Protein AF-A0A653G400-F1 (afdb_monomer)

Solvent-accessible surface area (backbone atoms only — not comparable to full-atom values): 5910 Å² total; per-residue (Å²): 133,88,71,54,71,67,55,58,49,41,72,73,42,45,26,56,53,47,39,48,52,55,50,51,52,48,54,50,51,33,50,53,51,50,50,53,45,32,72,75,70,69,50,89,53,69,65,54,42,41,50,50,44,52,52,50,50,53,49,51,46,50,50,35,58,74,69,66,45,55,90,53,30,45,51,69,64,74,46,48,74,56,51,58,48,56,47,35,48,51,52,44,49,53,49,54,50,62,68,67,49,70,78,79,125

Secondary structure (DSSP, 8-state):
----HHHHHHHHHHHHHHHHHHHHHHHHHHHHHHHHHHHHH----HHHHHHHHHHHHHHHHHHHHHTTGGGG-SHHHHSTTHHHHHHHHHHHHHHHHHHHS----

Structure (mmCIF, N/CA/C/O backbone):
data_AF-A0A653G400-F1
#
_entry.id   AF-A0A653G400-F1
#
loop_
_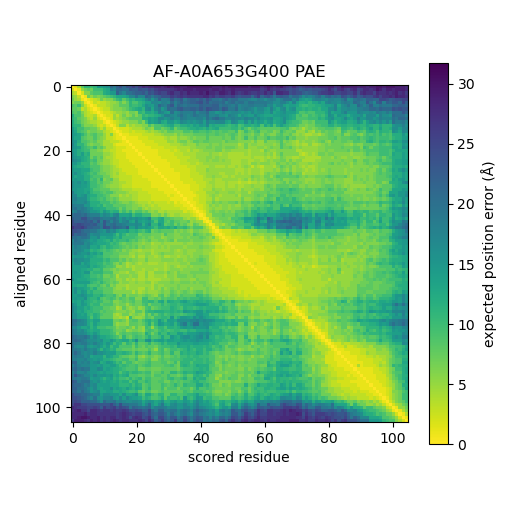atom_site.group_PDB
_atom_site.id
_atom_site.type_symbol
_atom_site.label_atom_id
_atom_site.label_alt_id
_atom_site.label_comp_id
_atom_site.label_asym_id
_atom_site.label_entity_id
_atom_site.label_seq_id
_atom_site.pdbx_PDB_ins_code
_atom_site.Cartn_x
_atom_site.Cartn_y
_atom_site.Cartn_z
_atom_site.occupancy
_atom_site.B_iso_or_equiv
_atom_site.auth_seq_id
_atom_site.auth_comp_id
_atom_site.auth_asym_id
_atom_site.auth_atom_id
_atom_site.pdbx_PDB_model_num
ATOM 1 N N . MET A 1 1 ? 6.001 -8.223 -36.218 1.00 43.16 1 MET A N 1
ATOM 2 C CA . MET A 1 1 ? 4.787 -8.604 -35.464 1.00 43.16 1 MET A CA 1
ATOM 3 C C . MET A 1 1 ? 4.118 -7.333 -34.976 1.00 43.16 1 MET A C 1
ATOM 5 O O . MET A 1 1 ? 4.715 -6.602 -34.199 1.00 43.16 1 MET A O 1
ATOM 9 N N . MET A 1 2 ? 2.947 -7.018 -35.526 1.00 45.28 2 MET A N 1
ATOM 10 C CA . MET A 1 2 ? 2.174 -5.823 -35.186 1.00 45.28 2 MET A CA 1
ATOM 11 C C . MET A 1 2 ? 1.480 -6.103 -33.847 1.00 45.28 2 MET A C 1
ATOM 13 O O . MET A 1 2 ? 0.487 -6.822 -33.799 1.00 45.28 2 MET A O 1
ATOM 17 N N . TYR A 1 3 ? 2.076 -5.651 -32.743 1.00 52.72 3 TYR A N 1
ATOM 18 C CA . TYR A 1 3 ? 1.460 -5.796 -31.426 1.00 52.72 3 TYR A CA 1
ATOM 19 C C . TYR A 1 3 ? 0.162 -4.981 -31.392 1.00 52.72 3 TYR A C 1
ATOM 21 O O . TYR A 1 3 ? 0.140 -3.826 -31.818 1.00 52.72 3 TYR A O 1
ATOM 29 N N . SER A 1 4 ? -0.921 -5.595 -30.903 1.00 63.19 4 SER A N 1
ATOM 30 C CA . SER A 1 4 ? -2.208 -4.924 -30.689 1.00 63.19 4 SER A CA 1
ATOM 31 C C . SER A 1 4 ? -1.995 -3.626 -29.892 1.00 63.19 4 SER A C 1
ATOM 33 O O . SER A 1 4 ? -1.183 -3.629 -28.959 1.00 63.19 4 SER A O 1
ATOM 35 N N . PRO A 1 5 ? -2.700 -2.522 -30.205 1.00 66.12 5 PRO A N 1
ATOM 36 C CA . PRO A 1 5 ? -2.553 -1.247 -29.494 1.00 66.12 5 PRO A CA 1
ATOM 37 C C . PRO A 1 5 ? -2.724 -1.384 -27.972 1.00 66.12 5 PRO A C 1
ATOM 39 O O . PRO A 1 5 ? -2.098 -0.643 -27.217 1.00 66.12 5 PRO A O 1
ATOM 42 N N . LEU A 1 6 ? -3.480 -2.389 -27.514 1.00 58.97 6 LEU A N 1
ATOM 43 C CA . LEU A 1 6 ? -3.616 -2.747 -26.099 1.00 58.97 6 LEU A CA 1
ATOM 44 C C . LEU A 1 6 ? -2.316 -3.273 -25.473 1.00 58.97 6 LEU A C 1
ATOM 46 O O . LEU A 1 6 ? -1.989 -2.910 -24.348 1.00 58.97 6 LEU A O 1
ATOM 50 N N . ILE A 1 7 ? -1.547 -4.086 -26.199 1.00 63.38 7 ILE A N 1
ATOM 51 C CA . ILE A 1 7 ? -0.270 -4.640 -25.723 1.00 63.38 7 ILE A CA 1
ATOM 52 C C . ILE A 1 7 ? 0.795 -3.538 -25.663 1.00 63.38 7 ILE A C 1
ATOM 54 O O . ILE A 1 7 ? 1.596 -3.497 -24.734 1.00 63.38 7 ILE A O 1
ATOM 58 N N . ASN A 1 8 ? 0.757 -2.604 -26.615 1.00 59.56 8 ASN A N 1
ATOM 59 C CA . ASN A 1 8 ? 1.674 -1.465 -26.661 1.00 59.56 8 ASN A CA 1
ATOM 60 C C . ASN A 1 8 ? 1.375 -0.428 -25.558 1.00 59.56 8 ASN A C 1
ATOM 62 O O . ASN A 1 8 ? 2.281 0.200 -25.011 1.00 59.56 8 ASN A O 1
ATOM 66 N N . LEU A 1 9 ? 0.096 -0.260 -25.198 1.00 61.50 9 LEU A N 1
ATOM 67 C CA . LEU A 1 9 ? -0.310 0.498 -24.012 1.00 61.50 9 LEU A CA 1
ATOM 68 C C . LEU A 1 9 ? 0.132 -0.212 -22.729 1.00 61.50 9 LEU A C 1
ATOM 70 O O . LEU A 1 9 ? 0.706 0.429 -21.851 1.00 61.50 9 LEU A O 1
ATOM 74 N N . TYR A 1 10 ? -0.071 -1.528 -22.637 1.00 63.09 10 TYR A N 1
ATOM 75 C CA . TYR A 1 10 ? 0.349 -2.309 -21.477 1.00 63.09 10 TYR A CA 1
ATOM 76 C C . TYR A 1 10 ? 1.856 -2.202 -21.239 1.00 63.09 10 TYR A C 1
ATOM 78 O O . TYR A 1 10 ? 2.252 -1.823 -20.146 1.00 63.09 10 TYR A O 1
ATOM 86 N N . SER A 1 11 ? 2.704 -2.416 -22.250 1.00 63.44 11 SER A N 1
ATOM 87 C CA . SER A 1 11 ? 4.163 -2.321 -22.076 1.00 63.44 11 SER A CA 1
ATOM 88 C C . SER A 1 11 ? 4.630 -0.917 -21.668 1.00 63.44 11 SER A C 1
ATOM 90 O O . SER A 1 11 ? 5.656 -0.765 -21.008 1.00 63.44 11 SER A O 1
ATOM 92 N N . LYS A 1 12 ? 3.876 0.128 -22.036 1.00 68.56 12 LYS A N 1
ATOM 93 C CA . LYS A 1 12 ? 4.162 1.516 -21.649 1.00 68.56 12 LYS A CA 1
ATOM 94 C C . LYS A 1 12 ? 3.766 1.822 -20.197 1.00 68.56 12 LYS A C 1
ATOM 96 O O . LYS A 1 12 ? 4.420 2.648 -19.563 1.00 68.56 12 LYS A O 1
ATOM 101 N N . TYR A 1 13 ? 2.733 1.161 -19.669 1.00 71.44 13 TYR A N 1
ATOM 102 C CA . TYR A 1 13 ? 2.184 1.399 -18.325 1.00 71.44 13 TYR A CA 1
ATOM 103 C C . TYR A 1 13 ? 2.345 0.217 -17.355 1.00 71.44 13 TYR A C 1
ATOM 105 O O . TYR A 1 13 ? 1.847 0.284 -16.235 1.00 71.44 13 TYR A O 1
ATOM 113 N N . GLU A 1 14 ? 3.072 -0.830 -17.744 1.00 71.75 14 GLU A N 1
ATOM 114 C CA . GLU A 1 14 ? 3.219 -2.108 -17.031 1.00 71.75 14 GLU A CA 1
ATOM 115 C C . GLU A 1 14 ? 3.541 -1.912 -15.546 1.00 71.75 14 GLU A C 1
ATOM 117 O O . GLU A 1 14 ? 2.894 -2.484 -14.671 1.00 71.75 14 GLU A O 1
ATOM 122 N N . LYS A 1 15 ? 4.467 -0.996 -15.251 1.00 73.69 15 LYS A N 1
ATOM 123 C CA . LYS A 1 15 ? 4.868 -0.682 -13.876 1.00 73.69 15 LYS A CA 1
ATOM 124 C C . LYS A 1 15 ? 3.714 -0.153 -13.026 1.00 73.69 15 LYS A C 1
ATOM 126 O O . LYS A 1 15 ? 3.539 -0.585 -11.894 1.00 73.69 15 LYS A O 1
ATOM 131 N N . HIS A 1 16 ? 2.904 0.737 -13.594 1.00 72.56 16 HIS A N 1
ATOM 132 C CA . HIS A 1 16 ? 1.747 1.318 -12.916 1.00 72.56 16 HIS A CA 1
ATOM 133 C C . HIS A 1 16 ? 0.617 0.302 -12.732 1.00 72.56 16 HIS A C 1
ATOM 135 O O . HIS A 1 16 ? -0.091 0.356 -11.730 1.00 72.56 16 HIS A O 1
ATOM 141 N N . VAL A 1 17 ? 0.464 -0.642 -13.666 1.00 73.75 17 VAL A N 1
ATOM 142 C CA . VAL A 1 17 ? -0.504 -1.741 -13.537 1.00 73.75 17 VAL A CA 1
ATOM 143 C C . VAL A 1 17 ? -0.118 -2.651 -12.372 1.00 73.75 17 VAL A C 1
ATOM 145 O O . VAL A 1 17 ? -0.965 -2.988 -11.548 1.00 73.75 17 VAL A O 1
ATOM 148 N N . HIS A 1 18 ? 1.162 -3.001 -12.247 1.00 75.88 18 HIS A N 1
ATOM 149 C CA . HIS A 1 18 ? 1.646 -3.798 -11.122 1.00 75.88 18 HIS A CA 1
ATOM 150 C C . HIS A 1 18 ? 1.506 -3.075 -9.776 1.00 75.88 18 HIS A C 1
ATOM 152 O O . HIS A 1 18 ? 1.073 -3.692 -8.799 1.00 75.88 18 HIS A O 1
ATOM 158 N N . ASP A 1 19 ? 1.799 -1.772 -9.730 1.00 72.69 19 ASP A N 1
ATOM 159 C CA . ASP A 1 19 ? 1.569 -0.953 -8.535 1.00 72.69 19 ASP A CA 1
ATOM 160 C C . ASP A 1 19 ? 0.079 -0.953 -8.141 1.00 72.69 19 ASP A C 1
ATOM 162 O O . ASP A 1 19 ? -0.254 -1.147 -6.969 1.00 72.69 19 ASP A O 1
ATOM 166 N N . PHE A 1 20 ? -0.816 -0.816 -9.127 1.00 76.19 20 PHE A N 1
ATOM 167 C CA . PHE A 1 20 ? -2.265 -0.839 -8.924 1.00 76.19 20 PHE A CA 1
ATOM 168 C C . PHE A 1 20 ? -2.763 -2.188 -8.393 1.00 76.19 20 PHE A C 1
ATOM 170 O O . PHE A 1 20 ? -3.593 -2.218 -7.487 1.00 76.19 20 PHE A O 1
ATOM 177 N N . ILE A 1 21 ? -2.239 -3.309 -8.899 1.00 81.69 21 ILE A N 1
ATOM 178 C CA . ILE A 1 21 ? -2.620 -4.652 -8.432 1.00 81.69 21 ILE A CA 1
ATOM 179 C C . ILE A 1 21 ? -2.257 -4.843 -6.955 1.00 81.69 21 ILE A C 1
ATOM 181 O O . ILE A 1 21 ? -3.098 -5.286 -6.170 1.00 81.69 21 ILE A O 1
ATOM 185 N N . ILE A 1 22 ? -1.033 -4.481 -6.552 1.00 78.69 22 ILE A N 1
ATOM 186 C CA . ILE A 1 22 ? -0.614 -4.583 -5.143 1.00 78.69 22 ILE A CA 1
ATOM 187 C C . ILE A 1 22 ? -1.468 -3.668 -4.267 1.00 78.69 22 ILE A C 1
ATOM 189 O O . ILE A 1 22 ? -1.881 -4.054 -3.174 1.00 78.69 22 ILE A O 1
ATOM 193 N N . GLN A 1 23 ? -1.760 -2.464 -4.750 1.00 76.31 23 GLN A N 1
ATOM 194 C CA . GLN A 1 23 ? -2.610 -1.524 -4.040 1.00 76.31 23 GLN A CA 1
ATOM 195 C C . GLN A 1 23 ? -4.028 -2.075 -3.843 1.00 76.31 23 GLN A C 1
ATOM 197 O O . GLN A 1 23 ? -4.571 -1.983 -2.746 1.00 76.31 23 GLN A O 1
ATOM 202 N N . LEU A 1 24 ? -4.613 -2.689 -4.870 1.00 80.25 24 LEU A N 1
ATOM 203 C CA . LEU A 1 24 ? -5.939 -3.300 -4.798 1.00 80.25 24 LEU A CA 1
ATOM 204 C C . LEU A 1 24 ? -5.955 -4.471 -3.807 1.00 80.25 24 LEU A C 1
ATOM 206 O O . LEU A 1 24 ? -6.886 -4.598 -3.014 1.00 80.25 24 LEU A O 1
ATOM 210 N N . PHE A 1 25 ? -4.885 -5.266 -3.783 1.00 82.19 25 PHE A N 1
ATOM 211 C CA . PHE A 1 25 ? -4.706 -6.339 -2.808 1.00 82.19 25 PHE A CA 1
ATOM 212 C C . PHE A 1 25 ? -4.596 -5.815 -1.367 1.00 82.19 25 PH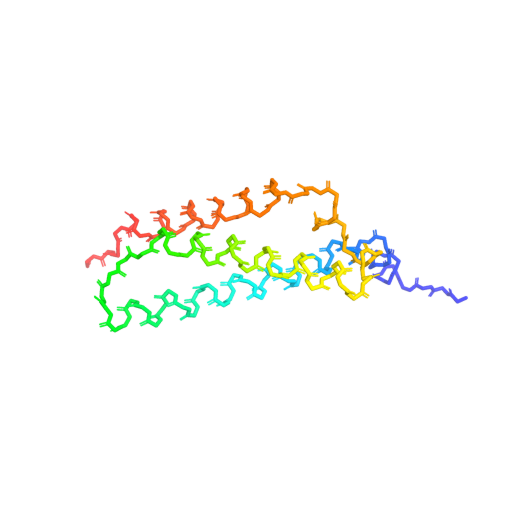E A C 1
ATOM 214 O O . PHE A 1 25 ? -5.225 -6.361 -0.462 1.00 82.19 25 PHE A O 1
ATOM 221 N N . LEU A 1 26 ? -3.855 -4.722 -1.152 1.00 78.69 26 LEU A N 1
ATOM 222 C CA . LEU A 1 26 ? -3.759 -4.053 0.149 1.00 78.69 26 LEU A CA 1
ATOM 223 C C . LEU A 1 26 ? -5.111 -3.508 0.612 1.00 78.69 26 LEU A C 1
ATOM 225 O O . LEU A 1 26 ? -5.497 -3.742 1.752 1.00 78.69 26 LEU A O 1
ATOM 229 N N . ILE A 1 27 ? -5.845 -2.829 -0.272 1.00 77.81 27 ILE A N 1
ATOM 230 C CA . ILE A 1 27 ? -7.191 -2.312 0.015 1.00 77.81 27 ILE A CA 1
ATOM 231 C C . ILE A 1 27 ? -8.119 -3.458 0.431 1.00 77.81 27 ILE A C 1
ATOM 233 O O . ILE A 1 27 ? -8.817 -3.349 1.440 1.00 77.81 27 ILE A O 1
ATOM 237 N N . PHE A 1 28 ? -8.098 -4.563 -0.318 1.00 80.69 28 PHE A N 1
ATOM 238 C CA . PHE A 1 28 ? -8.910 -5.740 -0.028 1.00 80.69 28 PHE A CA 1
ATOM 239 C C . PHE A 1 28 ? -8.573 -6.355 1.338 1.00 80.69 28 PHE A C 1
ATOM 241 O O . PHE A 1 28 ? -9.475 -6.596 2.139 1.00 80.69 28 PHE A O 1
ATOM 248 N N . LEU A 1 29 ? -7.286 -6.555 1.640 1.00 79.81 29 LEU A N 1
ATOM 249 C CA . LEU A 1 29 ? -6.836 -7.076 2.935 1.00 79.81 29 LEU A CA 1
ATOM 250 C C . LEU A 1 29 ? -7.233 -6.165 4.096 1.00 79.81 29 LEU A C 1
ATOM 252 O O . LEU A 1 29 ? -7.745 -6.646 5.106 1.00 79.81 29 LEU A O 1
ATOM 256 N N . THR A 1 30 ? -7.026 -4.858 3.945 1.00 77.19 30 THR A N 1
ATOM 257 C CA . THR A 1 30 ? -7.409 -3.869 4.954 1.00 77.19 30 THR A CA 1
ATOM 258 C C . THR A 1 30 ? -8.915 -3.902 5.206 1.00 77.19 30 THR A C 1
ATOM 260 O O . THR A 1 30 ? -9.330 -3.914 6.361 1.00 77.19 30 THR A O 1
ATOM 263 N N . TYR A 1 31 ? -9.736 -3.998 4.154 1.00 75.38 31 TYR A N 1
ATOM 264 C CA . TYR A 1 31 ? -11.190 -4.123 4.289 1.00 75.38 31 TYR A CA 1
ATOM 265 C C . TYR A 1 31 ? -11.591 -5.400 5.039 1.00 75.38 31 TYR A C 1
ATOM 267 O O . TYR A 1 31 ? -12.479 -5.375 5.888 1.00 75.38 31 TYR A O 1
ATOM 275 N N . LEU A 1 32 ? -10.925 -6.518 4.745 1.00 80.00 32 LEU A N 1
ATOM 276 C CA . LEU A 1 32 ? -11.204 -7.813 5.364 1.00 80.00 32 LEU A CA 1
ATOM 277 C C . LEU A 1 32 ? -10.857 -7.806 6.862 1.00 80.00 32 LEU A C 1
ATOM 279 O O . LEU A 1 32 ? -11.627 -8.318 7.676 1.00 80.00 32 LEU A O 1
ATOM 283 N N . ILE A 1 33 ? -9.746 -7.161 7.231 1.00 78.25 33 ILE A N 1
ATOM 284 C CA . ILE A 1 33 ? -9.345 -6.942 8.628 1.00 78.25 33 ILE A CA 1
ATOM 285 C C . ILE A 1 33 ? -10.335 -6.014 9.339 1.00 78.25 33 ILE A C 1
ATOM 287 O O . ILE A 1 33 ? -10.805 -6.356 10.424 1.00 78.25 33 ILE A O 1
ATOM 291 N N . ASP A 1 34 ? -10.697 -4.883 8.728 1.00 72.38 34 ASP A N 1
ATOM 292 C CA . ASP A 1 34 ? -11.673 -3.947 9.298 1.00 72.38 34 ASP A CA 1
ATOM 293 C C . ASP A 1 34 ? -13.037 -4.620 9.506 1.00 72.38 34 ASP A C 1
ATOM 295 O O . ASP A 1 34 ? -13.659 -4.435 10.552 1.00 72.38 34 ASP A O 1
ATOM 299 N N . TRP A 1 35 ? -13.490 -5.449 8.560 1.00 72.94 35 TRP A N 1
ATOM 300 C CA . TRP A 1 35 ? -14.733 -6.209 8.693 1.00 72.94 35 TRP A CA 1
ATOM 301 C C . TRP A 1 35 ? -14.674 -7.215 9.846 1.00 72.94 35 TRP A C 1
ATOM 303 O O . TRP A 1 35 ? -15.598 -7.264 10.661 1.00 72.94 35 TRP A O 1
ATOM 313 N N . TYR A 1 36 ? -13.579 -7.970 9.959 1.00 79.38 36 TYR A N 1
ATOM 314 C CA . TYR A 1 36 ? -13.372 -8.922 11.052 1.00 79.38 36 TYR A CA 1
ATOM 315 C C . TYR A 1 36 ? -13.361 -8.227 12.423 1.00 79.38 36 TYR A C 1
ATOM 317 O O . TYR A 1 36 ? -14.060 -8.644 13.352 1.00 79.38 36 TYR A O 1
ATOM 325 N N . ILE A 1 37 ? -12.617 -7.125 12.538 1.00 73.44 37 ILE A N 1
ATOM 326 C CA . ILE A 1 37 ? -12.531 -6.313 13.756 1.00 73.44 37 ILE A CA 1
ATOM 327 C C . ILE A 1 37 ? -13.896 -5.716 14.103 1.00 73.44 37 ILE A C 1
ATOM 329 O O . ILE A 1 37 ? -14.315 -5.782 15.258 1.00 73.44 37 ILE A O 1
ATOM 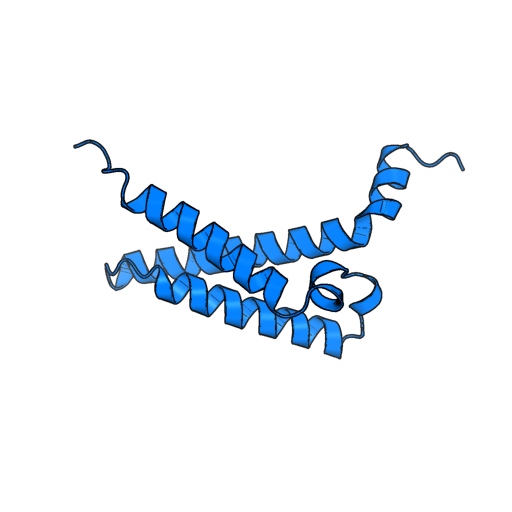333 N N . PHE A 1 38 ? -14.623 -5.176 13.124 1.00 70.62 38 PHE A N 1
ATOM 334 C CA . PHE A 1 38 ? -15.960 -4.636 13.346 1.00 70.62 38 PHE A CA 1
ATOM 335 C C . PHE A 1 38 ? -16.937 -5.719 13.819 1.00 70.62 38 PHE A C 1
ATOM 337 O O . PHE A 1 38 ? -17.711 -5.484 14.746 1.00 70.62 38 PHE A O 1
ATOM 344 N N . TYR A 1 39 ? -16.883 -6.914 13.226 1.00 75.56 39 TYR A N 1
ATOM 345 C CA . TYR A 1 39 ? -17.762 -8.024 13.589 1.00 75.56 39 TYR A CA 1
ATOM 346 C C . TYR A 1 39 ? -17.538 -8.495 15.033 1.00 75.56 39 TYR A C 1
ATOM 348 O O . TYR A 1 39 ? -18.505 -8.730 15.758 1.00 75.56 39 TYR A O 1
ATOM 356 N N . TYR A 1 40 ? -16.277 -8.592 15.468 1.00 77.31 40 TYR A N 1
ATOM 357 C CA . TYR A 1 40 ? -15.940 -9.138 16.786 1.00 77.31 40 TYR A CA 1
ATOM 358 C C . TYR A 1 40 ? -15.904 -8.081 17.898 1.00 77.31 40 TYR A C 1
ATOM 360 O O . TYR A 1 40 ? -16.435 -8.298 18.985 1.00 77.31 40 TYR A O 1
ATOM 368 N N . LEU A 1 41 ? -15.291 -6.924 17.637 1.00 71.69 41 LEU A N 1
ATOM 369 C CA . LEU A 1 41 ? -15.065 -5.876 18.638 1.00 71.69 41 LEU A CA 1
ATOM 370 C C . LEU A 1 41 ? -16.128 -4.767 18.591 1.00 71.69 41 LEU A C 1
ATOM 372 O O . LEU A 1 41 ? -16.241 -4.006 19.547 1.00 71.69 41 LEU A O 1
ATOM 376 N N . ARG A 1 42 ? -16.926 -4.666 17.513 1.00 64.94 42 ARG A N 1
ATOM 377 C CA . ARG A 1 42 ? -17.906 -3.579 17.269 1.00 64.94 42 ARG A CA 1
ATOM 378 C C . ARG A 1 42 ? -17.319 -2.163 17.329 1.00 64.94 42 ARG A C 1
ATOM 380 O O . ARG A 1 42 ? -18.051 -1.195 17.530 1.00 64.94 42 ARG A O 1
ATOM 387 N N . ILE A 1 43 ? -16.011 -2.017 17.133 1.00 63.88 43 ILE A N 1
ATOM 388 C CA . ILE A 1 43 ? -15.335 -0.717 17.128 1.00 63.88 43 ILE A CA 1
ATOM 389 C C . ILE A 1 43 ? -15.098 -0.293 15.675 1.00 63.88 43 ILE A C 1
ATOM 391 O O . ILE A 1 43 ? -14.592 -1.065 14.864 1.00 63.88 43 ILE A O 1
ATOM 395 N N . ASN A 1 44 ? -15.451 0.951 15.350 1.00 61.47 44 ASN A N 1
ATOM 396 C CA . ASN A 1 44 ? -15.156 1.563 14.057 1.00 61.47 44 ASN A CA 1
ATOM 397 C C . ASN A 1 44 ? -13.712 2.092 14.075 1.00 61.47 44 ASN A C 1
ATOM 399 O O . ASN A 1 44 ? -13.436 3.129 14.680 1.00 61.47 44 ASN A O 1
ATOM 403 N N . LEU A 1 45 ? -12.778 1.361 13.465 1.00 67.19 45 LEU A N 1
ATOM 404 C CA . LEU A 1 45 ? -11.335 1.577 13.634 1.00 67.19 45 LEU A CA 1
ATOM 405 C C . LEU A 1 45 ? -10.658 2.095 12.360 1.00 67.19 45 LEU A C 1
ATOM 407 O O . LEU A 1 45 ? -9.672 1.536 11.897 1.00 67.19 45 LEU A O 1
ATOM 411 N N . LEU A 1 46 ? -11.128 3.248 11.872 1.00 68.31 46 LEU A N 1
ATOM 412 C CA . LEU A 1 46 ? -10.506 4.035 10.788 1.00 68.31 46 LEU A CA 1
ATOM 413 C C . LEU A 1 46 ? -8.978 4.174 10.907 1.00 68.31 46 LEU A C 1
ATOM 415 O O . LEU A 1 46 ? -8.256 4.259 9.918 1.00 68.31 46 LEU A O 1
ATOM 419 N N . TRP A 1 47 ? -8.479 4.260 12.139 1.00 67.62 47 TRP A N 1
ATOM 420 C CA . TRP A 1 47 ? -7.052 4.384 12.407 1.00 67.62 47 TRP A CA 1
ATOM 421 C C . TRP A 1 47 ? -6.305 3.063 12.205 1.00 67.62 47 TRP A C 1
ATOM 423 O O . TRP A 1 47 ? -5.179 3.086 11.716 1.00 67.62 47 TRP A O 1
ATOM 433 N N . ILE A 1 48 ? -6.919 1.916 12.517 1.00 69.12 48 ILE A N 1
ATOM 434 C CA . ILE A 1 48 ? -6.291 0.606 12.302 1.00 69.12 48 ILE A CA 1
ATOM 435 C C . ILE A 1 48 ? -6.156 0.324 10.815 1.00 69.12 48 ILE A C 1
ATOM 437 O O . ILE A 1 48 ? -5.083 -0.115 10.408 1.00 69.12 48 ILE A O 1
ATOM 441 N N . SER A 1 49 ? -7.159 0.639 9.993 1.00 69.19 49 SER A N 1
ATOM 442 C CA . SER A 1 49 ? -7.039 0.464 8.542 1.00 69.19 49 SER A CA 1
ATOM 443 C C . SER A 1 49 ? -5.871 1.254 7.964 1.00 69.19 49 SER A C 1
ATOM 445 O O . SER A 1 49 ? -5.115 0.729 7.146 1.00 69.19 49 SER A O 1
ATOM 447 N N . LEU A 1 50 ? -5.664 2.486 8.436 1.00 72.06 50 LEU A N 1
ATOM 448 C CA . LEU A 1 50 ? -4.530 3.312 8.028 1.00 72.06 50 LEU A CA 1
ATOM 449 C C . LEU A 1 50 ? -3.187 2.704 8.476 1.00 72.06 50 LEU A C 1
ATOM 451 O O . LEU A 1 50 ? -2.248 2.643 7.680 1.00 72.06 50 LEU A O 1
ATOM 455 N N . PHE A 1 51 ? -3.099 2.183 9.705 1.00 74.94 51 PHE A N 1
ATOM 456 C CA . PHE A 1 51 ? -1.904 1.478 10.188 1.00 74.94 51 PHE A CA 1
ATOM 457 C C . PHE A 1 51 ? -1.615 0.195 9.399 1.00 74.94 51 PHE A C 1
ATOM 459 O O . PHE A 1 51 ? -0.478 -0.016 8.975 1.00 74.94 51 PHE A O 1
ATOM 466 N N . VAL A 1 52 ? -2.629 -0.635 9.152 1.00 76.44 52 VAL A N 1
ATOM 467 C CA . VAL A 1 52 ? -2.521 -1.86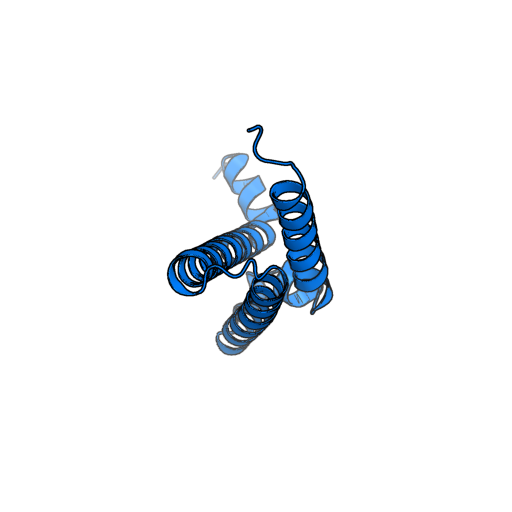4 8.350 1.00 76.44 52 VAL A CA 1
ATOM 468 C C . VAL A 1 52 ? -2.058 -1.537 6.934 1.00 76.44 52 VAL A C 1
ATOM 470 O O . VAL A 1 52 ? -1.182 -2.219 6.403 1.00 76.44 52 VAL A O 1
ATOM 473 N N . PHE A 1 53 ? -2.569 -0.454 6.347 1.00 75.06 53 PHE A N 1
ATOM 474 C CA . PHE A 1 53 ? -2.176 -0.017 5.011 1.00 75.06 53 PHE A CA 1
ATOM 475 C C . PHE A 1 53 ? -0.701 0.411 4.946 1.00 75.06 53 PHE A C 1
ATOM 477 O O . PHE A 1 53 ? 0.028 -0.005 4.043 1.00 75.06 53 PHE A O 1
ATOM 484 N N . ILE A 1 54 ? -0.228 1.188 5.928 1.00 77.75 54 ILE A N 1
ATOM 485 C CA . ILE A 1 54 ? 1.182 1.605 6.014 1.00 77.75 54 ILE A CA 1
ATOM 486 C C . ILE A 1 54 ? 2.101 0.395 6.222 1.00 77.75 54 ILE A C 1
ATOM 488 O O . ILE A 1 54 ? 3.114 0.264 5.529 1.00 77.75 54 ILE A O 1
ATOM 492 N N . ILE A 1 55 ? 1.748 -0.502 7.147 1.00 82.94 55 ILE A N 1
ATOM 493 C CA . ILE A 1 55 ? 2.529 -1.712 7.443 1.00 82.94 55 ILE A CA 1
ATOM 494 C C . ILE A 1 55 ? 2.578 -2.622 6.214 1.00 82.94 55 ILE A C 1
ATOM 496 O O . ILE A 1 55 ? 3.655 -3.073 5.821 1.00 82.94 55 ILE A O 1
ATOM 500 N N . GLY A 1 56 ? 1.435 -2.842 5.565 1.00 81.50 56 GLY A N 1
ATOM 501 C CA . GLY A 1 56 ? 1.341 -3.632 4.346 1.00 81.50 56 GLY A CA 1
ATOM 502 C C . GLY A 1 56 ? 2.185 -3.046 3.214 1.00 81.50 56 GLY A C 1
ATOM 503 O O . GLY A 1 56 ? 2.931 -3.778 2.565 1.00 81.50 56 GLY A O 1
ATOM 504 N N . PHE A 1 57 ? 2.167 -1.724 3.016 1.00 79.44 57 PHE A N 1
ATOM 505 C CA . PHE A 1 57 ? 3.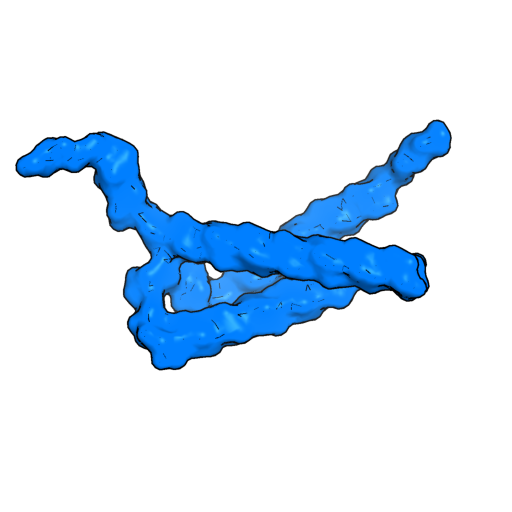034 -1.082 2.025 1.00 79.44 57 PHE A CA 1
ATOM 506 C C . PHE A 1 57 ? 4.521 -1.287 2.328 1.00 79.44 57 PHE A C 1
ATOM 508 O O . PHE A 1 57 ? 5.295 -1.622 1.427 1.00 79.44 57 PHE A O 1
ATOM 515 N N . LEU A 1 58 ? 4.936 -1.092 3.584 1.00 83.19 58 LEU A N 1
ATOM 516 C CA . LEU A 1 58 ? 6.322 -1.314 4.003 1.00 83.19 58 LEU A CA 1
ATOM 517 C C . LEU A 1 58 ? 6.753 -2.761 3.752 1.00 83.19 58 LEU A C 1
ATOM 519 O O . LEU A 1 58 ? 7.851 -2.988 3.239 1.00 83.19 58 LEU A O 1
ATOM 523 N N . PHE A 1 59 ? 5.872 -3.718 4.046 1.00 85.00 59 PHE A N 1
ATOM 524 C CA . PHE A 1 59 ? 6.092 -5.132 3.776 1.00 85.00 59 PHE A CA 1
ATOM 525 C C . PHE A 1 59 ? 6.281 -5.400 2.277 1.00 85.00 59 PHE A C 1
ATOM 527 O O . PHE A 1 59 ? 7.308 -5.952 1.885 1.00 85.00 59 PHE A O 1
ATOM 534 N N . PHE A 1 60 ? 5.367 -4.945 1.414 1.00 82.06 60 PHE A N 1
ATOM 535 C CA . PHE A 1 60 ? 5.500 -5.133 -0.037 1.00 82.06 60 PHE A CA 1
ATOM 536 C C . PHE A 1 60 ? 6.744 -4.448 -0.601 1.00 82.06 60 PHE A C 1
ATOM 538 O O . PHE A 1 60 ? 7.456 -5.035 -1.416 1.00 82.06 60 PHE A O 1
ATOM 545 N N . ARG A 1 61 ? 7.076 -3.243 -0.127 1.00 79.88 61 ARG A N 1
ATOM 546 C CA . ARG A 1 61 ? 8.310 -2.550 -0.516 1.00 79.88 61 ARG A CA 1
ATOM 547 C C . ARG A 1 61 ? 9.553 -3.350 -0.124 1.00 79.88 61 ARG A C 1
ATOM 549 O O . ARG A 1 61 ? 10.495 -3.436 -0.915 1.00 79.88 61 ARG A O 1
ATOM 556 N N . PHE A 1 62 ? 9.563 -3.940 1.072 1.00 84.38 62 PHE A N 1
ATOM 557 C CA . PHE A 1 62 ? 10.640 -4.819 1.520 1.00 84.38 62 PHE A CA 1
ATOM 558 C C . PHE A 1 62 ? 10.743 -6.068 0.638 1.00 84.38 62 PHE A C 1
ATOM 560 O O . PHE A 1 62 ? 11.828 -6.371 0.149 1.00 84.38 62 PHE A O 1
ATOM 567 N N . VAL A 1 63 ? 9.622 -6.735 0.353 1.00 85.31 63 VAL A N 1
ATOM 568 C CA . VAL A 1 63 ? 9.553 -7.907 -0.536 1.00 85.31 63 VAL A CA 1
ATOM 569 C C . VAL A 1 63 ? 10.093 -7.566 -1.930 1.00 85.31 63 VAL A C 1
ATOM 571 O O . VAL A 1 63 ? 11.035 -8.206 -2.396 1.00 85.31 63 VAL A O 1
ATOM 574 N N . ILE A 1 64 ? 9.598 -6.504 -2.571 1.00 82.75 64 ILE A N 1
ATOM 575 C CA . ILE A 1 64 ? 10.049 -6.063 -3.904 1.00 82.75 64 ILE A CA 1
ATOM 576 C C . ILE A 1 64 ? 11.557 -5.777 -3.912 1.00 82.75 64 ILE A C 1
ATOM 578 O O . ILE A 1 64 ? 12.260 -6.131 -4.868 1.00 82.75 64 ILE A O 1
ATOM 582 N N . LYS A 1 65 ? 12.076 -5.151 -2.845 1.00 81.94 65 LYS A N 1
ATOM 583 C CA . LYS A 1 65 ? 13.508 -4.869 -2.709 1.00 81.94 65 LYS A CA 1
ATOM 584 C C . LYS A 1 65 ? 14.321 -6.158 -2.569 1.00 81.94 65 LYS A C 1
ATOM 586 O O . LYS A 1 65 ? 15.323 -6.296 -3.271 1.00 81.94 65 LYS A O 1
ATOM 591 N N . SER A 1 66 ? 13.875 -7.087 -1.728 1.00 85.25 66 SER A N 1
ATOM 592 C CA . SER A 1 66 ? 14.537 -8.369 -1.459 1.00 85.25 66 SER A CA 1
ATOM 593 C C . SER A 1 66 ? 14.573 -9.281 -2.686 1.00 85.25 66 SER A C 1
ATOM 595 O O . SER A 1 66 ? 15.612 -9.865 -2.981 1.00 85.25 66 SER A O 1
ATOM 597 N N . PHE A 1 67 ? 13.497 -9.323 -3.475 1.00 86.00 67 PHE A N 1
ATOM 598 C CA . PHE A 1 67 ? 13.437 -10.099 -4.720 1.00 86.00 67 PHE A CA 1
ATOM 599 C C . PHE A 1 67 ? 14.025 -9.371 -5.941 1.00 86.00 67 PHE A C 1
ATOM 601 O O . PHE A 1 67 ? 13.938 -9.875 -7.059 1.00 86.00 67 PHE A O 1
ATOM 608 N N . ARG A 1 68 ? 14.626 -8.183 -5.759 1.00 81.81 68 ARG A N 1
ATOM 609 C CA . ARG A 1 68 ? 15.190 -7.350 -6.843 1.00 81.81 68 ARG A CA 1
ATOM 610 C C . ARG A 1 68 ? 14.192 -7.060 -7.980 1.00 81.81 68 ARG A C 1
ATOM 612 O O . ARG A 1 68 ? 14.596 -6.771 -9.104 1.00 81.81 68 ARG A O 1
ATOM 619 N N . MET A 1 69 ? 12.891 -7.050 -7.686 1.00 79.94 69 MET A N 1
ATOM 620 C CA . MET A 1 69 ? 11.817 -6.821 -8.668 1.00 79.94 69 MET A CA 1
ATOM 621 C C . MET A 1 69 ? 11.562 -5.334 -8.958 1.00 79.94 69 MET A C 1
ATOM 623 O O . MET A 1 69 ? 10.595 -4.975 -9.616 1.00 79.94 69 MET A O 1
ATOM 627 N N . GLN A 1 70 ? 12.450 -4.446 -8.515 1.00 76.75 70 GLN A N 1
ATOM 628 C CA . GLN A 1 70 ? 12.321 -2.984 -8.605 1.00 76.75 70 GLN A CA 1
ATOM 629 C C . GLN A 1 70 ? 12.083 -2.471 -10.036 1.00 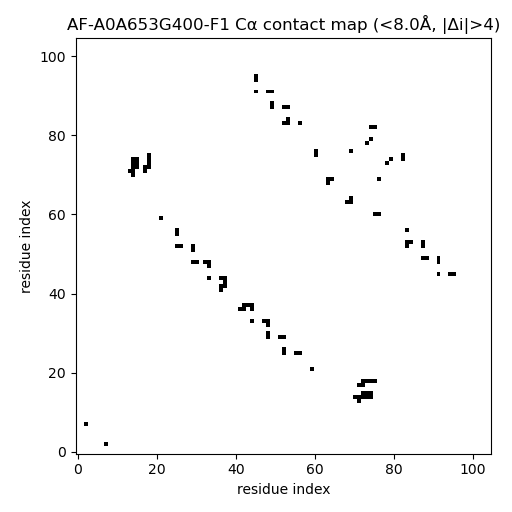76.75 70 GLN A C 1
ATOM 631 O O . GLN A 1 70 ? 11.486 -1.420 -10.228 1.00 76.75 70 GLN A O 1
ATOM 636 N N . LYS A 1 71 ? 12.529 -3.213 -11.060 1.00 74.44 71 LYS A N 1
ATOM 637 C CA . LYS A 1 71 ? 12.297 -2.855 -12.468 1.00 74.44 71 LYS A CA 1
ATOM 638 C C . LYS A 1 71 ? 10.817 -2.921 -12.869 1.00 74.44 71 LYS A C 1
ATOM 640 O O . LYS A 1 71 ? 10.448 -2.212 -13.802 1.00 74.44 71 LYS A O 1
ATOM 645 N N . LEU A 1 72 ? 10.007 -3.715 -12.165 1.00 72.25 72 LEU A N 1
ATOM 646 C CA . LEU A 1 72 ? 8.586 -3.957 -12.440 1.00 72.25 72 LEU A CA 1
ATOM 647 C C . LEU A 1 72 ? 7.643 -3.008 -11.686 1.00 72.25 72 LEU A C 1
ATOM 649 O O . LEU A 1 72 ? 6.471 -2.948 -12.024 1.00 72.25 72 LEU A O 1
ATOM 653 N N . PHE A 1 73 ? 8.136 -2.253 -10.698 1.00 72.25 73 PHE A N 1
ATOM 654 C CA . PHE A 1 73 ? 7.308 -1.409 -9.829 1.00 72.25 73 PHE A CA 1
ATOM 655 C C . PHE A 1 73 ? 7.815 0.031 -9.853 1.00 72.25 73 PHE A C 1
ATOM 657 O O . PHE A 1 73 ? 8.951 0.307 -9.464 1.00 72.25 73 PHE A O 1
ATOM 664 N N . GLY A 1 74 ? 6.996 0.955 -10.351 1.00 66.81 74 GLY A N 1
A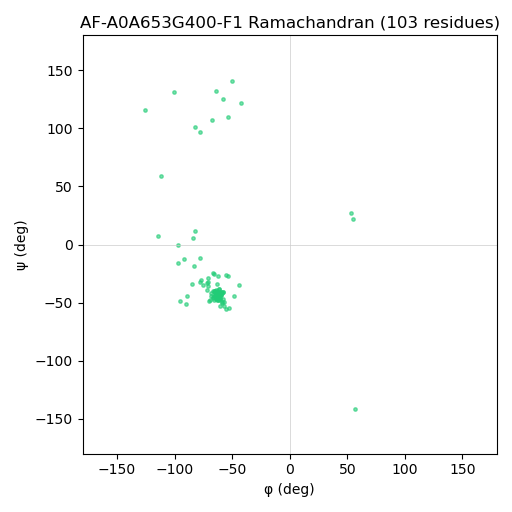TOM 665 C CA . GLY A 1 74 ? 7.379 2.360 -10.515 1.00 66.81 74 GLY A CA 1
ATOM 666 C C . GLY A 1 74 ? 7.044 3.177 -9.271 1.00 66.81 74 GLY A C 1
ATOM 667 O O . GLY A 1 74 ? 7.906 3.846 -8.704 1.00 66.81 74 GLY A O 1
ATOM 668 N N . GLY A 1 75 ? 5.799 3.064 -8.820 1.00 66.69 75 GLY A N 1
ATOM 669 C CA . GLY A 1 75 ? 5.193 3.696 -7.653 1.00 66.69 75 GLY A CA 1
ATOM 670 C C . GLY A 1 75 ? 5.960 3.417 -6.367 1.00 66.69 75 GLY A C 1
ATOM 671 O O . GLY A 1 75 ? 6.433 4.337 -5.700 1.00 66.69 75 GLY A O 1
ATOM 672 N N . PHE A 1 76 ? 6.158 2.132 -6.061 1.00 67.19 76 PHE A N 1
ATOM 673 C CA . PHE A 1 76 ? 6.807 1.677 -4.823 1.00 67.19 76 PHE A CA 1
ATOM 674 C C . PHE A 1 76 ? 8.293 2.058 -4.716 1.00 67.19 76 PHE A C 1
ATOM 676 O O . PHE A 1 76 ? 8.831 2.156 -3.607 1.00 67.19 76 PHE A O 1
ATOM 683 N N . VAL A 1 77 ? 8.966 2.257 -5.854 1.00 67.38 77 VAL A N 1
ATOM 684 C CA . VAL A 1 77 ? 10.401 2.572 -5.910 1.00 67.38 77 VAL A CA 1
ATOM 685 C C . VAL A 1 77 ? 10.633 4.082 -5.989 1.00 67.38 77 VAL A C 1
ATOM 687 O O . VAL A 1 77 ? 11.416 4.602 -5.195 1.00 67.38 77 VAL A O 1
ATOM 690 N N . ASN A 1 78 ? 9.933 4.791 -6.883 1.00 69.12 78 ASN A N 1
ATOM 691 C CA . ASN A 1 78 ? 10.197 6.208 -7.165 1.00 69.12 78 ASN A CA 1
ATOM 692 C C . ASN A 1 78 ? 9.497 7.178 -6.206 1.00 69.12 78 ASN A C 1
ATOM 694 O O . ASN A 1 78 ? 10.057 8.225 -5.898 1.00 69.12 78 ASN A O 1
ATOM 698 N N . TYR A 1 79 ? 8.293 6.857 -5.722 1.00 67.62 79 TYR A N 1
ATOM 699 C CA . TYR A 1 79 ? 7.487 7.798 -4.927 1.00 67.62 79 TYR A CA 1
ATOM 700 C C . TYR A 1 79 ? 7.632 7.597 -3.407 1.00 67.62 79 TYR A C 1
ATOM 702 O O . TYR A 1 79 ? 7.052 8.337 -2.608 1.00 67.62 79 TYR A O 1
ATOM 710 N N . GLY A 1 80 ? 8.441 6.619 -2.989 1.00 67.81 80 GLY A N 1
ATOM 711 C CA . GLY A 1 80 ? 8.812 6.409 -1.591 1.00 67.81 80 GLY A CA 1
ATOM 712 C C . GLY A 1 80 ? 7.612 6.220 -0.656 1.00 67.81 80 GLY A C 1
ATOM 713 O O . GLY A 1 80 ? 6.639 5.554 -0.993 1.00 67.81 80 GLY A O 1
ATOM 714 N N . LEU A 1 81 ? 7.700 6.788 0.549 1.00 67.50 81 LEU A N 1
ATOM 715 C CA . LEU A 1 81 ? 6.644 6.713 1.568 1.00 67.50 81 LEU A CA 1
ATOM 716 C C . LEU A 1 81 ? 5.474 7.673 1.315 1.00 67.50 81 LEU A C 1
ATOM 718 O O . LEU A 1 81 ? 4.440 7.534 1.954 1.00 67.50 81 LEU A O 1
ATOM 722 N N . TRP A 1 82 ? 5.596 8.616 0.382 1.00 67.50 82 TRP A N 1
ATOM 723 C CA . TRP A 1 82 ? 4.510 9.552 0.091 1.00 67.50 82 TRP A CA 1
ATOM 724 C C . TRP A 1 82 ? 3.356 8.871 -0.638 1.00 67.50 82 TRP A C 1
ATOM 726 O O . TRP A 1 82 ? 2.199 9.105 -0.305 1.00 67.50 82 TRP A O 1
ATOM 736 N N . TYR A 1 83 ? 3.664 7.968 -1.567 1.00 68.94 83 TYR A N 1
ATOM 737 C CA . TYR A 1 83 ? 2.667 7.201 -2.314 1.00 68.94 83 TYR A CA 1
ATOM 738 C C . TYR A 1 83 ? 1.642 6.462 -1.426 1.00 68.94 83 TYR A C 1
ATOM 740 O O . TYR A 1 83 ? 0.446 6.716 -1.572 1.00 68.94 83 TYR A O 1
ATOM 748 N N . PRO A 1 84 ? 2.046 5.619 -0.454 1.00 64.81 84 PRO A N 1
ATOM 749 C CA . PRO A 1 84 ? 1.104 4.941 0.438 1.00 64.81 84 PRO A CA 1
ATOM 750 C C . PRO A 1 84 ? 0.434 5.866 1.437 1.00 64.81 84 PRO A C 1
ATOM 752 O O . PRO A 1 84 ? -0.671 5.566 1.868 1.00 64.81 84 PRO A O 1
ATOM 755 N N . VAL A 1 85 ? 1.085 6.960 1.837 1.00 69.25 85 VAL A N 1
ATOM 756 C CA . VAL A 1 85 ? 0.502 7.917 2.779 1.00 69.25 85 VAL A CA 1
ATOM 757 C C . VAL A 1 85 ? -0.649 8.651 2.108 1.00 69.25 85 VAL A C 1
ATOM 759 O O . VAL A 1 85 ? -1.741 8.678 2.663 1.00 69.25 85 VAL A O 1
ATOM 762 N N . PHE A 1 86 ? -0.456 9.158 0.887 1.00 73.69 86 PHE A N 1
ATOM 763 C CA . PHE A 1 86 ? -1.539 9.771 0.116 1.00 73.69 86 PHE A CA 1
ATOM 764 C C . PHE A 1 86 ? -2.661 8.774 -0.190 1.00 73.69 86 PHE A C 1
ATOM 766 O O . PHE A 1 86 ? -3.836 9.131 -0.113 1.00 73.69 86 PHE A O 1
ATOM 773 N N . LEU A 1 87 ? -2.322 7.516 -0.479 1.00 71.00 87 LEU A N 1
ATOM 774 C CA . LEU A 1 87 ? -3.307 6.467 -0.737 1.00 71.00 87 LEU A CA 1
ATOM 775 C C . LEU A 1 87 ? -4.093 6.042 0.502 1.00 71.00 87 LEU A C 1
ATOM 777 O O . LEU A 1 87 ? -5.321 6.007 0.462 1.00 71.00 87 LEU A O 1
ATOM 781 N N . GLY A 1 88 ? -3.404 5.775 1.608 1.00 69.38 88 GLY A N 1
ATOM 782 C CA . GLY A 1 88 ? -4.021 5.458 2.891 1.00 69.38 88 GLY A CA 1
ATOM 783 C C . GLY A 1 88 ? -4.871 6.622 3.397 1.00 69.38 88 GLY A C 1
ATOM 784 O O . GLY A 1 88 ? -5.979 6.404 3.874 1.00 69.38 88 GLY A O 1
ATOM 785 N N . PHE A 1 89 ? -4.417 7.863 3.196 1.00 72.88 89 PHE A N 1
ATOM 786 C CA . PHE A 1 89 ? -5.195 9.067 3.491 1.00 72.88 89 PHE A CA 1
ATOM 787 C C . PHE A 1 89 ? -6.442 9.197 2.605 1.00 72.88 89 PHE A C 1
ATOM 789 O O . PHE A 1 89 ? -7.514 9.527 3.105 1.00 72.88 89 PHE A O 1
ATOM 796 N N . SER A 1 90 ? -6.339 8.888 1.310 1.00 71.25 90 SER A N 1
ATOM 797 C CA . SER A 1 90 ? -7.489 8.896 0.392 1.00 71.25 90 SER A CA 1
ATOM 798 C C . SER A 1 90 ? -8.526 7.841 0.785 1.00 71.25 90 SER A C 1
ATOM 800 O O . SER A 1 90 ? -9.721 8.126 0.823 1.00 71.25 90 SER A O 1
ATOM 802 N N . MET A 1 91 ? -8.076 6.636 1.141 1.00 69.31 91 MET A N 1
ATOM 803 C CA . MET A 1 91 ? -8.945 5.568 1.635 1.00 69.31 91 MET A CA 1
ATOM 804 C C . MET A 1 91 ? -9.590 5.944 2.976 1.00 69.31 91 MET A C 1
ATOM 806 O O . MET A 1 91 ? -10.791 5.750 3.152 1.00 69.31 91 MET A O 1
ATOM 810 N N . TRP A 1 92 ? -8.831 6.563 3.884 1.00 73.81 92 TRP A N 1
ATOM 811 C CA . TRP A 1 92 ? -9.341 7.089 5.150 1.00 73.81 92 TRP A CA 1
ATOM 812 C C . TRP A 1 92 ? -10.403 8.174 4.943 1.00 73.81 92 TRP A C 1
ATOM 814 O O . TRP A 1 92 ? -11.445 8.121 5.591 1.00 73.81 92 TRP A O 1
ATOM 824 N N . LEU A 1 93 ? -10.194 9.104 4.004 1.00 72.81 93 LEU A N 1
ATOM 825 C CA . LEU A 1 93 ? -11.190 10.109 3.616 1.00 72.81 93 LEU A CA 1
ATOM 826 C C . LEU A 1 93 ? -12.480 9.451 3.117 1.00 72.81 93 LEU A C 1
ATOM 828 O O . LEU A 1 93 ? -13.558 9.792 3.601 1.00 72.81 93 LEU A O 1
ATOM 832 N N . ILE A 1 94 ? -12.380 8.487 2.195 1.00 70.81 94 ILE A N 1
ATOM 833 C CA . ILE A 1 94 ? -13.544 7.761 1.660 1.00 70.81 94 ILE A CA 1
ATOM 834 C C . ILE A 1 94 ? -14.323 7.098 2.799 1.00 70.81 94 ILE A C 1
ATOM 836 O O . ILE A 1 94 ? -15.535 7.283 2.914 1.00 70.81 94 ILE A O 1
ATOM 840 N N . TYR A 1 95 ? -13.631 6.381 3.681 1.00 67.12 95 TYR A N 1
ATOM 841 C CA . TYR A 1 95 ? -14.260 5.729 4.822 1.00 67.12 95 TYR A CA 1
ATOM 842 C C . TYR A 1 95 ? -14.867 6.719 5.823 1.00 67.12 95 TYR A C 1
ATOM 844 O O . TYR A 1 95 ? -15.965 6.493 6.330 1.00 67.12 95 TYR A O 1
ATOM 852 N N . PHE A 1 96 ? -14.186 7.831 6.097 1.00 67.25 96 PHE A N 1
ATOM 853 C CA . PHE A 1 96 ? -14.684 8.891 6.967 1.00 67.25 96 PHE A CA 1
ATOM 854 C C . PHE A 1 96 ? -1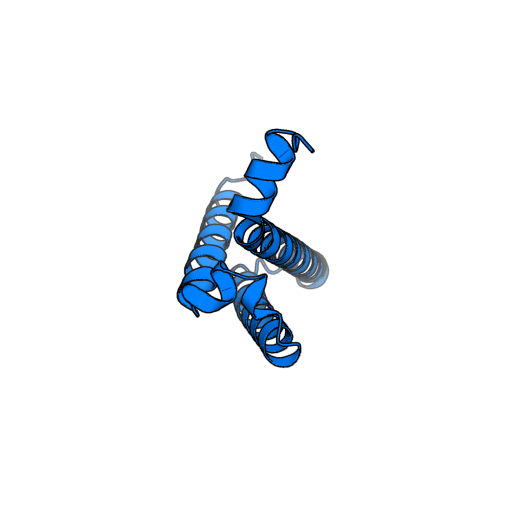6.001 9.472 6.442 1.00 67.25 96 PHE A C 1
ATOM 856 O O . PHE A 1 96 ? -16.940 9.662 7.219 1.00 67.25 96 PHE A O 1
ATOM 863 N N . PHE A 1 97 ? -16.107 9.691 5.127 1.00 67.00 97 PHE A N 1
ATOM 864 C CA . PHE A 1 97 ? -17.356 10.115 4.496 1.00 67.00 97 PHE A CA 1
ATOM 865 C C . PHE A 1 97 ? -18.419 9.011 4.520 1.00 67.00 97 PHE A C 1
ATOM 867 O O . PHE A 1 97 ? -19.552 9.294 4.895 1.00 67.00 97 PHE A O 1
ATOM 874 N N . MET A 1 98 ? -18.078 7.756 4.212 1.00 64.88 98 MET A N 1
ATOM 875 C CA . MET A 1 98 ? -19.038 6.640 4.235 1.00 64.88 98 MET A CA 1
ATOM 876 C C . MET A 1 98 ? -19.621 6.363 5.630 1.00 64.88 98 MET A C 1
ATOM 878 O O . MET A 1 98 ? -20.782 5.980 5.733 1.00 64.88 98 MET A O 1
ATOM 882 N N . ILE A 1 99 ? -18.845 6.563 6.700 1.00 60.94 99 ILE A N 1
ATOM 883 C CA . ILE A 1 99 ? -19.312 6.400 8.088 1.00 60.94 99 ILE A CA 1
ATOM 884 C C . ILE A 1 99 ? -20.146 7.608 8.545 1.00 60.94 99 ILE A C 1
ATOM 886 O O . ILE A 1 99 ? -21.066 7.445 9.347 1.00 60.94 99 ILE A O 1
ATOM 890 N N . ARG A 1 100 ? -19.839 8.821 8.057 1.00 52.91 100 ARG A N 1
ATOM 891 C CA . ARG A 1 100 ? -20.585 10.048 8.394 1.00 52.91 100 ARG A CA 1
ATOM 892 C C . ARG A 1 100 ? -21.840 10.272 7.566 1.00 52.91 100 ARG A C 1
ATOM 894 O O . ARG A 1 100 ? -22.676 11.055 8.008 1.00 52.91 100 ARG A O 1
ATOM 901 N N . VAL A 1 101 ? -21.993 9.626 6.411 1.00 51.84 101 VAL A N 1
ATOM 902 C CA . VAL A 1 101 ? -23.301 9.524 5.761 1.00 51.84 101 VAL A CA 1
ATOM 903 C C . VAL A 1 101 ? -24.143 8.640 6.677 1.00 51.84 101 VAL A C 1
ATOM 905 O O . VAL A 1 101 ? -23.870 7.440 6.773 1.00 51.84 101 VAL A O 1
ATOM 908 N N . PRO A 1 102 ? -25.125 9.204 7.406 1.00 44.03 102 PRO A N 1
ATOM 909 C CA . PRO A 1 102 ? -25.992 8.384 8.221 1.00 44.03 102 PRO A CA 1
ATOM 910 C C . PRO A 1 102 ? -26.640 7.389 7.268 1.00 44.03 102 PRO A C 1
ATOM 912 O O . PRO A 1 102 ? -27.233 7.789 6.263 1.00 44.03 102 PRO A O 1
ATOM 915 N N . LYS A 1 103 ? -26.518 6.091 7.565 1.00 47.91 103 LYS A N 1
ATOM 916 C CA . LYS A 1 103 ? -27.466 5.124 7.020 1.00 47.91 103 LYS A CA 1
ATOM 917 C C . LYS 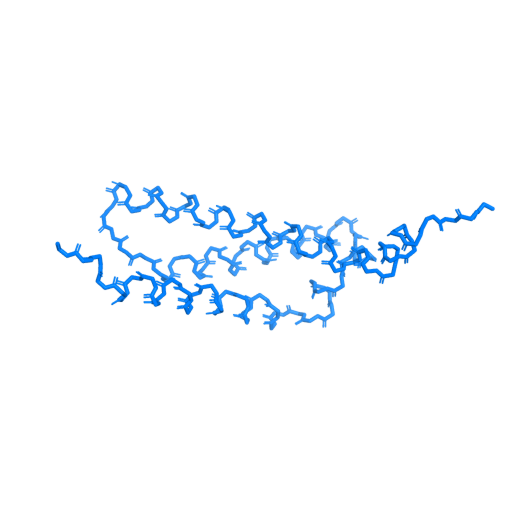A 1 103 ? -28.829 5.674 7.406 1.00 47.91 103 LYS A C 1
ATOM 919 O O . LYS A 1 103 ? -29.120 5.767 8.598 1.00 47.91 103 LYS A O 1
ATOM 924 N N . PHE A 1 104 ? -29.564 6.160 6.409 1.00 43.75 104 PHE A N 1
ATOM 925 C CA . PHE A 1 104 ? -30.939 6.597 6.565 1.00 43.75 104 PHE A CA 1
ATOM 926 C C . PHE A 1 104 ? -31.643 5.568 7.457 1.00 43.75 104 PHE A C 1
ATOM 928 O O . PHE A 1 104 ? -31.557 4.366 7.193 1.00 43.75 104 PHE A O 1
ATOM 935 N N . ARG A 1 105 ? -32.186 6.063 8.575 1.00 43.41 105 ARG A N 1
ATOM 936 C CA . ARG A 1 105 ? -33.117 5.315 9.420 1.00 43.41 105 ARG A CA 1
ATOM 937 C C . ARG A 1 105 ? -34.301 4.857 8.588 1.00 43.41 105 ARG A C 1
ATOM 939 O O . ARG A 1 105 ? -34.718 5.653 7.717 1.00 43.41 105 ARG A O 1
#

Radius of gyration: 17.03 Å; Cα contacts (8 Å, |Δi|>4): 58; chains: 1; bounding box: 48×20×54 Å

Foldseek 3Di:
DPDDVVVVVCVVCQQVVVVVVLLVVLLVVLVVVQVVCCVPVVDNCLPVSLVSLLVSLVVVLVVCVVVVVVVRHDQSNPVPSVSSNVVSVVVSVVVVVVVPPPPDD

Sequence (105 aa):
MMYSPLINLYSKYEKHVHDFIIQLFLIFLTYLIDWYIFYYLRINLLWISLFVFIIGFLFFRFVIKSFRMQKLFGGFVNYGLWYPVFLGFSMWLIYFFMIRVPKFR

pLDDT: mean 70.75, std 9.68, range [43.16, 86.0]

Mean predicted aligned error: 9.83 Å